Protein AF-A0A8T1C3Y7-F1 (afdb_monomer)

Radius of gyration: 28.72 Å; Cα contacts (8 Å, |Δi|>4): 65; chains: 1; bounding box: 48×22×104 Å

Nearest PDB structures (foldseek):
  7t8n-assembly1_AAA-2  TM=2.356E-01  e=3.677E+00  Escherichia coli K-12

Sequence (137 aa):
MLARYFELCEFHSADDEDLADVLPTPAVHRKLKALKEQLSDVESVSKTLQCDALNLLDARDLLDGLLEIQPSFSNYLEPNADIVHSPDFESGVVKVLSGQVKRLSRGERSALQPLKMAAKPSAQHRSRPRWALLTGF

Secondary structure (DSSP, 8-state):
-HHHHHHHHTTS-TT-HHHHTTSPPHHHHHHHHHHHHHHHHHHHHHHHHT-TT--HHHHHHHHHHHHHH-GGGHHHHSTT-TT-S-HHHHHHHHHHHTT-GGG--HHHHHHTGGG-PPPP---------GGGGS---

Solvent-accessible surface area (backbone atoms only — not comparable to full-atom values): 8434 Å² total; per-residue (Å²): 111,68,68,61,52,60,65,50,51,78,79,52,65,95,80,39,73,94,46,57,88,75,51,70,53,74,71,52,46,54,52,52,51,55,50,51,53,55,50,49,54,54,49,52,47,55,56,58,68,70,42,90,86,63,52,71,44,58,50,46,54,49,42,51,56,48,35,74,78,40,62,89,44,44,73,66,60,42,75,78,15,87,75,49,88,51,39,45,40,54,55,32,50,32,31,48,73,71,70,38,59,88,74,54,50,74,62,16,53,58,57,47,52,86,74,59,74,76,75,74,77,72,78,72,78,74,69,79,58,78,70,77,75,72,68,87,126

Foldseek 3Di:
DLVVVVVCVVVDDPPPPVCVVPDDDPVVVVVSVVVVVLVVLVVVLVVVVPDPPDDLLNNLVSLVVNCVVPVVCCCPRPLPRPPNPQSLCSVLRNCVVVVNNVPRDPSNCVNCVVVDDDPDPDPPPPDPPPVVVVDDD

Organism: NCBI:txid29920

Mean predicted aligned error: 10.32 Å

Structure (mmCIF, N/CA/C/O backbone):
data_AF-A0A8T1C3Y7-F1
#
_entry.id   AF-A0A8T1C3Y7-F1
#
loop_
_atom_site.group_PDB
_atom_site.id
_atom_site.type_symbol
_atom_site.label_atom_id
_atom_site.label_alt_id
_atom_site.label_comp_id
_atom_site.label_asym_id
_atom_site.label_entity_id
_atom_site.label_seq_id
_atom_site.pdbx_PDB_ins_code
_atom_site.Cartn_x
_atom_site.Cartn_y
_atom_site.Cartn_z
_atom_site.occupancy
_atom_site.B_iso_or_equiv
_atom_site.auth_seq_id
_atom_site.auth_comp_id
_atom_site.auth_asym_id
_atom_site.auth_atom_id
_atom_site.pdbx_PDB_model_num
ATOM 1 N N . MET A 1 1 ? 10.744 -9.048 -13.018 1.00 80.62 1 MET A N 1
ATOM 2 C CA . MET A 1 1 ? 11.019 -8.987 -14.475 1.00 80.62 1 MET A CA 1
ATOM 3 C C . MET A 1 1 ? 11.485 -7.609 -14.936 1.00 80.62 1 MET A C 1
ATOM 5 O O . MET A 1 1 ? 12.528 -7.555 -15.565 1.00 80.62 1 MET A O 1
ATOM 9 N N . LEU A 1 2 ? 10.793 -6.507 -14.606 1.00 87.38 2 LEU A N 1
ATOM 10 C CA . LEU A 1 2 ? 11.215 -5.161 -15.039 1.00 87.38 2 LEU A CA 1
ATOM 11 C C . LEU A 1 2 ? 12.571 -4.714 -14.480 1.00 87.38 2 LEU A C 1
ATOM 13 O O . LEU A 1 2 ? 13.361 -4.162 -15.231 1.00 87.38 2 LEU A O 1
ATOM 17 N N . ALA A 1 3 ? 12.874 -4.988 -13.205 1.00 87.62 3 ALA A N 1
ATOM 18 C CA . ALA A 1 3 ? 14.193 -4.684 -12.633 1.00 87.62 3 ALA A CA 1
ATOM 19 C C . ALA A 1 3 ? 15.331 -5.309 -13.461 1.00 87.62 3 ALA A C 1
ATOM 21 O O . ALA A 1 3 ? 16.174 -4.589 -13.982 1.00 87.62 3 ALA A O 1
ATOM 22 N N . ARG A 1 4 ? 15.232 -6.618 -13.718 1.00 89.56 4 ARG A N 1
ATOM 23 C CA . ARG A 1 4 ? 16.153 -7.356 -14.591 1.00 89.56 4 ARG A CA 1
ATOM 24 C C . ARG A 1 4 ? 16.226 -6.794 -16.016 1.00 89.56 4 ARG A C 1
ATOM 26 O O . ARG A 1 4 ? 17.302 -6.767 -16.590 1.00 89.56 4 ARG A O 1
ATOM 33 N N . TYR A 1 5 ? 15.107 -6.363 -16.604 1.00 88.88 5 TYR A N 1
ATOM 34 C CA . TYR A 1 5 ? 15.128 -5.720 -17.925 1.00 88.88 5 TYR A CA 1
ATOM 35 C C . TYR A 1 5 ? 16.013 -4.464 -17.923 1.00 88.88 5 TYR A C 1
ATOM 37 O O . TYR A 1 5 ? 16.841 -4.312 -18.816 1.00 88.88 5 TYR A O 1
ATOM 45 N N . PHE A 1 6 ? 15.882 -3.601 -16.911 1.00 89.00 6 PHE A N 1
ATOM 46 C CA . PHE A 1 6 ? 16.700 -2.389 -16.801 1.00 89.00 6 PHE A CA 1
ATOM 47 C C . PHE A 1 6 ? 18.172 -2.684 -16.503 1.00 89.00 6 PHE A C 1
ATOM 49 O O . PHE A 1 6 ? 19.025 -2.029 -17.085 1.00 89.00 6 PHE A O 1
ATOM 56 N N . GLU A 1 7 ? 18.467 -3.685 -15.670 1.00 90.06 7 GLU A N 1
ATOM 57 C CA . GLU A 1 7 ? 19.843 -4.156 -15.436 1.00 90.06 7 GLU A CA 1
ATOM 58 C C . GLU A 1 7 ? 20.499 -4.651 -16.734 1.00 90.06 7 GLU A C 1
ATOM 60 O O . GLU A 1 7 ? 21.663 -4.373 -16.990 1.00 90.06 7 GLU A O 1
ATOM 65 N N . LEU A 1 8 ? 19.745 -5.354 -17.587 1.00 87.75 8 LEU A N 1
ATOM 66 C CA . LEU A 1 8 ? 20.256 -5.857 -18.865 1.00 87.75 8 LEU A CA 1
ATOM 67 C C . LEU A 1 8 ? 20.437 -4.757 -19.922 1.00 87.75 8 LEU A C 1
ATOM 69 O O . LEU A 1 8 ? 21.300 -4.890 -20.784 1.00 87.75 8 LEU A O 1
ATOM 73 N N . CYS A 1 9 ? 19.664 -3.666 -19.855 1.00 83.50 9 CYS A N 1
ATOM 74 C CA . CYS A 1 9 ? 19.779 -2.556 -20.807 1.00 83.50 9 CYS A CA 1
ATOM 75 C C . CYS A 1 9 ? 21.157 -1.878 -20.779 1.00 83.50 9 CYS A C 1
ATOM 77 O O . CYS A 1 9 ? 21.542 -1.298 -21.786 1.00 83.50 9 CYS A O 1
ATOM 79 N N . GLU A 1 10 ? 21.909 -1.960 -19.675 1.00 81.88 10 GLU A N 1
ATOM 80 C CA . GLU A 1 10 ? 23.277 -1.417 -19.597 1.00 81.88 10 GLU A CA 1
ATOM 81 C C . GLU A 1 10 ? 24.265 -2.142 -20.523 1.00 81.88 10 GLU A C 1
ATOM 83 O O . GLU A 1 10 ? 25.305 -1.588 -20.875 1.00 81.88 10 GLU A O 1
ATOM 88 N N . PHE A 1 11 ? 23.938 -3.368 -20.939 1.00 83.31 11 PHE A N 1
ATOM 89 C CA . PHE A 1 11 ? 24.793 -4.207 -21.777 1.00 83.31 11 PHE A CA 1
ATOM 90 C C . PHE A 1 11 ? 24.381 -4.210 -23.254 1.00 83.31 11 PHE A C 1
ATOM 92 O O . PHE A 1 11 ? 25.073 -4.815 -24.069 1.00 83.31 11 PHE A O 1
ATOM 99 N N . HIS A 1 12 ? 23.268 -3.561 -23.611 1.00 77.00 12 HIS A N 1
ATOM 100 C CA . HIS A 1 12 ? 22.779 -3.491 -24.988 1.00 77.00 12 HIS A CA 1
ATOM 101 C C . HIS A 1 12 ? 23.126 -2.132 -25.607 1.00 77.00 12 HIS A C 1
ATOM 103 O O . HIS A 1 12 ? 22.895 -1.087 -24.997 1.00 77.00 12 HIS A O 1
ATOM 109 N N . SER A 1 13 ? 23.656 -2.133 -26.832 1.00 71.06 13 SER A N 1
ATOM 110 C CA . SER A 1 13 ? 23.820 -0.896 -27.601 1.00 71.06 13 SER A CA 1
ATOM 111 C C . SER A 1 13 ? 22.461 -0.426 -28.125 1.00 71.06 13 SER A C 1
ATOM 113 O O . SER A 1 13 ? 21.641 -1.238 -28.547 1.00 71.06 13 SER A O 1
ATOM 115 N N . ALA A 1 14 ? 22.223 0.888 -28.132 1.00 68.12 14 ALA A N 1
ATOM 116 C CA . ALA A 1 14 ? 21.027 1.467 -28.751 1.00 68.12 14 ALA A CA 1
ATOM 117 C C . ALA A 1 14 ? 21.003 1.286 -30.283 1.00 68.12 14 ALA A C 1
ATOM 119 O O . ALA A 1 14 ? 19.928 1.353 -30.875 1.00 68.12 14 ALA A O 1
ATOM 120 N N . ASP A 1 15 ? 22.170 1.031 -30.884 1.00 70.38 15 ASP A N 1
ATOM 121 C CA . ASP A 1 15 ? 22.377 0.857 -32.328 1.00 70.38 15 ASP A CA 1
ATOM 122 C C . ASP A 1 15 ? 22.599 -0.618 -32.719 1.00 70.38 15 ASP A C 1
ATOM 124 O O . ASP A 1 15 ? 23.111 -0.913 -33.797 1.00 70.38 15 ASP A O 1
ATOM 128 N N . ASP A 1 16 ? 22.284 -1.558 -31.825 1.00 81.31 16 ASP A N 1
ATOM 129 C CA . ASP A 1 16 ? 22.365 -2.988 -32.122 1.00 81.31 16 ASP A CA 1
ATOM 130 C C . ASP A 1 16 ? 21.227 -3.390 -33.079 1.00 81.31 16 ASP A C 1
ATOM 132 O O . ASP A 1 16 ? 20.073 -3.533 -32.664 1.00 81.31 16 ASP A O 1
ATOM 136 N N . GLU A 1 17 ? 21.547 -3.530 -34.371 1.00 80.69 17 GLU A N 1
ATOM 137 C CA . GLU A 1 17 ? 20.581 -3.901 -35.416 1.00 80.69 17 GLU A CA 1
ATOM 138 C C . GLU A 1 17 ? 19.949 -5.279 -35.168 1.00 80.69 17 GLU A C 1
ATOM 140 O O . GLU A 1 17 ? 18.762 -5.450 -35.445 1.00 80.69 17 GLU A O 1
ATOM 145 N N . ASP A 1 18 ? 20.685 -6.228 -34.574 1.00 85.25 18 ASP A N 1
ATOM 146 C CA . ASP A 1 18 ? 20.166 -7.568 -34.271 1.00 85.25 18 ASP A CA 1
ATOM 147 C C . ASP A 1 18 ? 19.109 -7.523 -33.150 1.00 85.25 18 ASP A C 1
ATOM 149 O O . ASP A 1 18 ? 18.245 -8.400 -33.051 1.00 85.25 18 ASP A O 1
ATOM 153 N N . LEU A 1 19 ? 19.158 -6.489 -32.301 1.00 81.75 19 LEU A N 1
ATOM 154 C CA . LEU A 1 19 ? 18.228 -6.282 -31.190 1.00 81.75 19 LEU A CA 1
ATOM 155 C C . LEU A 1 19 ? 17.155 -5.217 -31.464 1.00 81.75 19 LEU A C 1
ATOM 157 O O . LEU A 1 19 ? 16.200 -5.106 -30.686 1.00 81.75 19 LEU A O 1
ATOM 161 N N . ALA A 1 20 ? 17.264 -4.455 -32.555 1.00 80.50 20 ALA A N 1
ATOM 162 C CA . ALA A 1 20 ? 16.370 -3.338 -32.861 1.00 80.50 20 ALA A CA 1
ATOM 163 C C . ALA A 1 20 ? 14.892 -3.761 -32.947 1.00 80.50 20 ALA A C 1
ATOM 165 O O . ALA A 1 20 ? 14.015 -3.043 -32.460 1.00 80.50 20 ALA A O 1
ATOM 166 N N . ASP A 1 21 ? 14.623 -4.954 -33.484 1.00 83.88 21 ASP A N 1
ATOM 167 C CA . ASP A 1 21 ? 13.265 -5.488 -33.652 1.00 83.88 21 ASP A CA 1
ATOM 168 C C . ASP A 1 21 ? 12.657 -6.064 -32.357 1.00 83.88 21 ASP A C 1
ATOM 170 O O . ASP A 1 21 ? 11.440 -6.248 -32.267 1.00 83.88 21 ASP A O 1
ATOM 174 N N . VAL A 1 22 ? 13.477 -6.352 -31.338 1.00 84.56 22 VAL A N 1
ATOM 175 C CA . VAL A 1 22 ? 13.026 -6.939 -30.058 1.00 84.56 22 VAL A CA 1
ATOM 176 C C . VAL A 1 22 ? 13.019 -5.941 -28.904 1.00 84.56 22 VAL A C 1
ATOM 178 O O . VAL A 1 22 ? 12.334 -6.164 -27.898 1.00 84.56 22 VAL A O 1
ATOM 181 N N . LEU A 1 23 ? 13.765 -4.839 -29.014 1.00 85.25 23 LEU A N 1
ATOM 182 C CA . LEU A 1 23 ? 13.826 -3.830 -27.967 1.00 85.25 23 LEU A CA 1
ATOM 183 C C . LEU A 1 23 ? 12.573 -2.939 -27.959 1.00 85.25 23 LEU A C 1
ATOM 185 O O . LEU A 1 23 ? 12.050 -2.547 -29.003 1.00 85.25 23 LEU A O 1
ATOM 189 N N . PRO A 1 24 ? 12.081 -2.551 -26.768 1.00 87.50 24 PRO A N 1
ATOM 190 C CA . PRO A 1 24 ? 11.020 -1.565 -26.672 1.00 87.50 24 PRO A CA 1
ATOM 191 C C . PRO A 1 24 ? 11.450 -0.235 -27.289 1.00 87.50 24 PRO A C 1
ATOM 193 O O . PRO A 1 24 ? 12.553 0.250 -27.037 1.00 87.50 24 PRO A O 1
ATOM 196 N N . THR A 1 25 ? 10.534 0.417 -28.006 1.00 89.19 25 THR A N 1
ATOM 197 C CA . THR A 1 25 ? 10.780 1.775 -28.508 1.00 89.19 25 THR A CA 1
ATOM 198 C C . THR A 1 25 ? 11.127 2.730 -27.356 1.00 89.19 25 THR A C 1
ATOM 200 O O . THR A 1 25 ? 10.657 2.530 -26.229 1.00 89.19 25 THR A O 1
ATOM 203 N N . PRO A 1 26 ? 11.859 3.835 -27.601 1.00 88.06 26 PRO A N 1
ATOM 204 C CA . PRO A 1 26 ? 12.220 4.786 -26.545 1.00 88.06 26 PRO A CA 1
ATOM 205 C C . PRO A 1 26 ? 11.017 5.315 -25.748 1.00 88.06 26 PRO A C 1
ATOM 207 O O . PRO A 1 26 ? 11.106 5.560 -24.544 1.00 88.06 26 PRO A O 1
ATOM 210 N N . ALA A 1 27 ? 9.860 5.465 -26.402 1.00 91.56 27 ALA A N 1
ATOM 211 C CA . ALA A 1 27 ? 8.618 5.858 -25.745 1.00 91.56 27 ALA A CA 1
ATOM 212 C C . ALA A 1 27 ? 8.101 4.781 -24.777 1.00 91.56 27 ALA A C 1
ATOM 214 O O . ALA A 1 27 ? 7.683 5.106 -23.665 1.00 91.56 27 ALA A O 1
ATOM 215 N N . VAL A 1 28 ? 8.147 3.505 -25.174 1.00 91.94 28 VAL A N 1
ATOM 216 C CA . VAL A 1 28 ? 7.775 2.381 -24.303 1.00 91.94 28 VAL A CA 1
ATOM 217 C C . VAL A 1 28 ? 8.782 2.237 -23.165 1.00 91.94 28 VAL A C 1
ATOM 219 O O . VAL A 1 28 ? 8.367 2.108 -22.019 1.00 91.94 28 VAL A O 1
ATOM 222 N N . HIS A 1 29 ? 10.082 2.361 -23.437 1.00 90.56 29 HIS A N 1
ATOM 223 C CA . HIS A 1 29 ? 11.129 2.300 -22.416 1.00 90.56 29 HIS A CA 1
ATOM 224 C C . HIS A 1 29 ? 10.907 3.328 -21.290 1.00 90.56 29 HIS A C 1
ATOM 226 O O . HIS A 1 29 ? 10.947 2.981 -20.109 1.00 90.56 29 HIS A O 1
ATOM 232 N N . ARG A 1 30 ? 10.565 4.582 -21.630 1.00 92.19 30 ARG A N 1
ATOM 233 C CA . ARG A 1 30 ? 10.213 5.612 -20.631 1.00 92.19 30 ARG A CA 1
ATOM 234 C C . ARG A 1 30 ? 8.991 5.226 -19.794 1.00 92.19 30 ARG A C 1
ATOM 236 O O . ARG A 1 30 ? 9.009 5.413 -18.580 1.00 92.19 30 ARG A O 1
ATOM 243 N N . LYS A 1 31 ? 7.952 4.653 -20.415 1.00 93.81 31 LYS A N 1
ATOM 244 C CA . LYS A 1 31 ? 6.764 4.159 -19.694 1.00 93.81 31 LYS A CA 1
ATOM 245 C C . LYS A 1 31 ? 7.108 3.004 -18.751 1.00 93.81 31 LYS A C 1
ATOM 247 O O . LYS A 1 31 ? 6.626 2.987 -17.626 1.00 93.81 31 LYS A O 1
ATOM 252 N N . LEU A 1 32 ? 7.966 2.074 -19.177 1.00 93.25 32 LEU A N 1
ATOM 253 C CA . LEU A 1 32 ? 8.439 0.975 -18.330 1.00 93.25 32 LEU A CA 1
ATOM 254 C C . LEU A 1 32 ? 9.226 1.483 -17.119 1.00 93.25 32 LEU A C 1
ATOM 256 O O . LEU A 1 32 ? 9.133 0.888 -16.047 1.00 93.25 32 LEU A O 1
ATOM 260 N N . LYS A 1 33 ? 9.972 2.585 -17.270 1.00 91.38 33 LYS A N 1
ATOM 261 C CA . LYS A 1 33 ? 10.734 3.182 -16.168 1.00 91.38 33 LYS A CA 1
ATOM 262 C C . LYS A 1 33 ? 9.797 3.751 -15.106 1.00 91.38 33 LYS A C 1
ATOM 264 O O . LYS A 1 33 ? 9.922 3.384 -13.942 1.00 91.38 33 LYS A O 1
ATOM 269 N N . ALA A 1 34 ? 8.808 4.538 -15.529 1.00 90.75 34 ALA A N 1
ATOM 270 C CA . ALA A 1 34 ? 7.770 5.054 -14.637 1.00 90.75 34 ALA A CA 1
ATOM 271 C C . ALA A 1 34 ? 6.989 3.918 -13.949 1.00 90.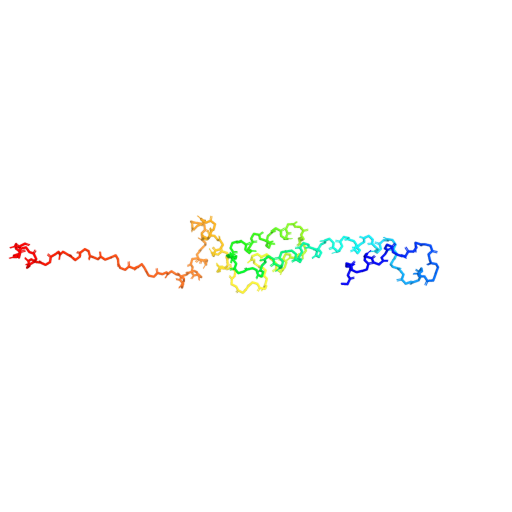75 34 ALA A C 1
ATOM 273 O O . ALA A 1 34 ? 6.761 3.958 -12.745 1.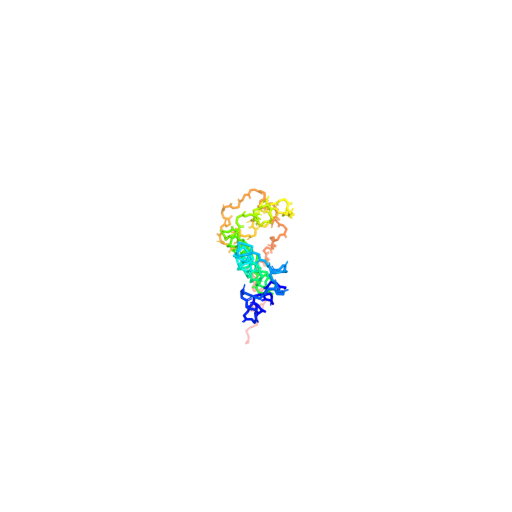00 90.75 34 ALA A O 1
ATOM 274 N N . LEU A 1 35 ? 6.646 2.858 -14.691 1.00 91.50 35 LEU A N 1
ATOM 275 C CA . LEU A 1 35 ? 5.975 1.686 -14.124 1.00 91.50 35 LEU A CA 1
ATOM 276 C C . LEU A 1 35 ? 6.839 0.974 -13.072 1.00 91.50 35 LEU A C 1
ATOM 278 O O . LEU A 1 35 ? 6.322 0.539 -12.048 1.00 91.50 35 LEU A O 1
ATOM 282 N N . LYS A 1 36 ? 8.153 0.845 -13.298 1.00 91.81 36 LYS A N 1
ATOM 283 C CA . LYS A 1 36 ? 9.069 0.250 -12.314 1.00 91.81 36 LYS A CA 1
ATOM 284 C C . LYS A 1 36 ? 9.110 1.062 -11.020 1.00 91.81 36 LYS A C 1
ATOM 286 O O . LYS A 1 36 ? 9.144 0.459 -9.953 1.00 91.81 36 LYS A O 1
ATOM 291 N N . GLU A 1 37 ? 9.123 2.388 -11.115 1.00 89.81 37 GLU A N 1
ATOM 292 C CA . GLU A 1 37 ? 9.080 3.274 -9.946 1.00 89.81 37 GLU A CA 1
ATOM 293 C C . GLU A 1 37 ? 7.766 3.077 -9.174 1.00 89.81 37 GLU A C 1
ATOM 295 O O . GLU A 1 37 ? 7.810 2.741 -7.996 1.00 89.81 37 GLU A O 1
ATOM 300 N N . GLN A 1 38 ? 6.617 3.100 -9.857 1.00 88.75 38 GLN A N 1
ATOM 301 C CA . GLN A 1 38 ? 5.311 2.843 -9.231 1.00 88.75 38 GLN A CA 1
ATOM 302 C C . GLN A 1 38 ? 5.231 1.474 -8.537 1.00 88.75 38 GLN A C 1
ATOM 304 O O . GLN A 1 38 ? 4.681 1.351 -7.444 1.00 88.75 38 GLN A O 1
ATOM 309 N N . LEU A 1 39 ? 5.783 0.424 -9.154 1.00 91.69 39 LEU A N 1
ATOM 310 C CA . LEU A 1 39 ? 5.811 -0.910 -8.547 1.00 91.69 39 LEU A CA 1
ATOM 311 C C . LEU A 1 39 ? 6.704 -0.972 -7.303 1.00 91.69 39 LEU A C 1
ATOM 313 O O . LEU A 1 39 ? 6.428 -1.779 -6.420 1.00 91.69 39 LEU A O 1
ATOM 317 N N . SER A 1 40 ? 7.739 -0.132 -7.217 1.00 92.19 40 SER A N 1
ATOM 318 C CA . SER A 1 40 ? 8.610 -0.051 -6.041 1.00 92.19 40 SER A CA 1
ATOM 319 C C . SER A 1 40 ? 7.860 0.483 -4.820 1.00 92.19 40 SER A C 1
ATOM 321 O O . SER A 1 40 ? 8.050 -0.030 -3.718 1.00 92.19 40 SER A O 1
ATOM 323 N N . ASP A 1 41 ? 6.988 1.474 -5.007 1.00 91.62 41 ASP A N 1
ATOM 324 C CA . ASP A 1 41 ? 6.176 2.031 -3.920 1.00 91.62 41 ASP A CA 1
ATOM 325 C C . ASP A 1 41 ? 5.166 0.995 -3.409 1.00 91.62 41 ASP A C 1
ATOM 327 O O . ASP A 1 41 ? 5.071 0.747 -2.205 1.00 91.62 41 ASP A O 1
ATOM 331 N N . VAL A 1 42 ? 4.482 0.307 -4.332 1.00 93.38 42 VAL A N 1
ATOM 332 C CA . VAL A 1 42 ? 3.551 -0.788 -4.005 1.00 93.38 42 VAL A CA 1
ATOM 333 C C . VAL A 1 42 ? 4.266 -1.926 -3.278 1.00 93.38 42 VAL A C 1
ATOM 335 O O . VAL A 1 42 ? 3.756 -2.445 -2.285 1.00 93.38 42 VAL A O 1
ATOM 338 N N . GLU A 1 43 ? 5.452 -2.316 -3.747 1.00 94.50 43 GLU A N 1
ATOM 339 C CA . GLU A 1 43 ? 6.264 -3.351 -3.108 1.00 94.50 43 GLU A CA 1
ATOM 340 C C . GLU A 1 43 ? 6.665 -2.945 -1.684 1.00 94.50 43 GLU A C 1
ATOM 342 O O . GLU A 1 43 ? 6.543 -3.749 -0.759 1.00 94.50 43 GLU A O 1
ATOM 347 N N . SER A 1 44 ? 7.112 -1.702 -1.496 1.00 94.88 44 SER A N 1
ATOM 348 C CA . SER A 1 44 ? 7.504 -1.163 -0.191 1.00 94.88 44 SER A CA 1
ATOM 349 C C . SER A 1 44 ? 6.344 -1.186 0.809 1.00 94.88 44 SER A C 1
ATOM 351 O O . SER A 1 44 ? 6.476 -1.727 1.914 1.00 94.88 44 SER A O 1
ATOM 353 N N . VAL A 1 45 ? 5.173 -0.684 0.402 1.00 95.69 45 VAL A N 1
ATOM 354 C CA . VAL A 1 45 ? 3.958 -0.699 1.230 1.00 95.69 45 VAL A CA 1
ATOM 355 C C . VAL A 1 45 ? 3.531 -2.134 1.534 1.00 95.69 45 VAL A C 1
ATOM 357 O O . VAL A 1 45 ? 3.314 -2.472 2.696 1.00 95.69 45 VAL A O 1
ATOM 360 N N . SER A 1 46 ? 3.497 -3.016 0.530 1.00 95.38 46 SER A N 1
ATOM 361 C CA . SER A 1 46 ? 3.124 -4.421 0.723 1.00 95.38 46 SER A CA 1
ATOM 362 C C . SER A 1 46 ? 4.061 -5.157 1.679 1.00 95.38 46 SER A C 1
ATOM 364 O O . SER A 1 46 ? 3.592 -5.990 2.449 1.00 95.38 46 SER A O 1
ATOM 366 N N . LYS A 1 47 ? 5.371 -4.896 1.623 1.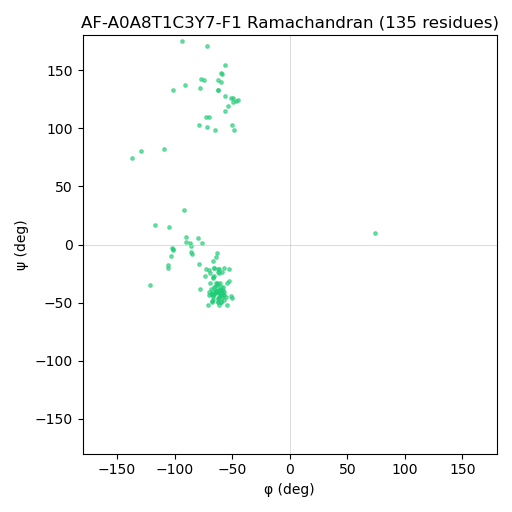00 95.94 47 LYS A N 1
ATOM 367 C CA . LYS A 1 47 ? 6.345 -5.485 2.553 1.00 95.94 47 LYS A CA 1
ATOM 368 C C . LYS A 1 47 ? 6.125 -4.978 3.968 1.00 95.94 47 LYS A C 1
ATOM 370 O O . LYS A 1 47 ? 6.121 -5.771 4.901 1.00 95.94 47 LYS A O 1
ATOM 375 N N . THR A 1 48 ? 5.896 -3.676 4.115 1.00 96.31 48 THR A N 1
ATOM 376 C CA . THR A 1 48 ? 5.620 -3.065 5.419 1.00 96.31 48 THR A CA 1
ATOM 377 C C . THR A 1 48 ? 4.356 -3.657 6.042 1.00 96.31 48 THR A C 1
ATOM 379 O O . THR A 1 48 ? 4.384 -4.045 7.204 1.00 96.31 48 THR A O 1
ATOM 382 N N . LEU A 1 49 ? 3.287 -3.838 5.258 1.00 95.81 49 LEU A N 1
ATOM 383 C CA . LEU A 1 49 ? 2.029 -4.455 5.705 1.00 95.81 49 LEU A CA 1
ATOM 384 C C . LEU A 1 49 ? 2.165 -5.915 6.172 1.00 95.81 49 LEU A C 1
ATOM 386 O O . LEU A 1 49 ? 1.302 -6.397 6.898 1.00 95.81 49 LEU A O 1
ATOM 390 N N . GLN A 1 50 ? 3.222 -6.622 5.768 1.00 95.31 50 GLN A N 1
ATOM 391 C CA . GLN A 1 50 ? 3.501 -7.995 6.207 1.00 95.31 50 GLN A CA 1
ATOM 392 C C . GLN A 1 50 ? 4.271 -8.054 7.539 1.00 95.31 50 GLN A C 1
ATOM 394 O O . GLN A 1 50 ? 4.563 -9.146 8.021 1.00 95.31 50 GLN A O 1
ATOM 399 N N . CYS A 1 51 ? 4.617 -6.912 8.140 1.00 93.62 51 CYS A N 1
ATOM 400 C CA . CYS A 1 51 ? 5.258 -6.856 9.451 1.00 93.62 51 CYS A CA 1
ATOM 401 C C . CYS A 1 51 ? 4.245 -7.075 10.588 1.00 93.62 51 CYS A C 1
ATOM 403 O O . CYS A 1 51 ? 3.218 -6.403 10.652 1.00 93.62 51 CYS A O 1
ATOM 405 N N . ASP A 1 52 ? 4.597 -7.911 11.569 1.00 89.50 52 ASP A N 1
ATOM 406 C CA . ASP A 1 52 ? 3.729 -8.253 12.714 1.00 89.50 52 ASP A CA 1
ATOM 407 C C . ASP A 1 52 ? 3.438 -7.083 13.678 1.00 89.50 52 ASP A C 1
ATOM 409 O O . ASP A 1 52 ? 2.568 -7.180 14.543 1.00 89.50 52 ASP A O 1
ATOM 413 N N . ALA A 1 53 ? 4.186 -5.983 13.578 1.00 91.94 53 ALA A N 1
ATOM 414 C CA . ALA A 1 53 ? 4.141 -4.877 14.536 1.00 91.94 53 ALA A CA 1
ATOM 415 C C . ALA A 1 53 ? 3.114 -3.780 14.197 1.00 91.94 53 ALA A C 1
ATOM 417 O O . ALA A 1 53 ? 3.047 -2.787 14.922 1.00 91.94 53 ALA A O 1
ATOM 418 N N . LEU A 1 54 ? 2.341 -3.927 13.117 1.00 95.38 54 LEU A N 1
ATOM 419 C CA . LEU A 1 54 ? 1.401 -2.901 12.668 1.00 95.38 54 LEU A CA 1
ATOM 420 C C . LEU A 1 54 ? 0.012 -3.076 13.275 1.00 95.38 54 LEU A C 1
ATOM 422 O O . LEU A 1 54 ? -0.550 -4.171 13.317 1.00 95.38 54 LEU A O 1
ATOM 426 N N . ASN A 1 55 ? -0.576 -1.959 13.691 1.00 94.94 55 ASN A N 1
ATOM 427 C CA . ASN A 1 55 ? -1.997 -1.886 13.998 1.00 94.94 55 ASN A CA 1
ATOM 428 C C . ASN A 1 55 ? -2.797 -1.397 12.768 1.00 94.94 55 ASN A C 1
ATOM 430 O O . ASN A 1 55 ? -2.237 -1.041 11.731 1.00 94.94 55 ASN A O 1
ATOM 434 N N . LEU A 1 56 ? -4.133 -1.379 12.869 1.00 95.19 56 LEU A N 1
ATOM 435 C CA . LEU A 1 56 ? -4.991 -1.007 11.736 1.00 95.19 56 LEU A CA 1
ATOM 436 C C . LEU A 1 56 ? -4.855 0.469 11.318 1.00 95.19 56 LEU A C 1
ATOM 438 O O . LEU A 1 56 ? -5.076 0.776 10.151 1.00 95.19 56 LEU A O 1
ATOM 442 N N . LEU A 1 57 ? -4.510 1.374 12.241 1.00 97.12 57 LEU A N 1
ATOM 443 C CA . LEU A 1 57 ? -4.230 2.771 11.899 1.00 97.12 57 LEU A CA 1
ATOM 444 C C . LEU A 1 57 ? -2.958 2.856 11.054 1.00 97.12 57 LEU A C 1
ATOM 446 O O . LEU A 1 57 ? -3.015 3.440 9.982 1.00 97.12 57 LEU A O 1
ATOM 450 N N . ASP A 1 58 ? -1.875 2.187 11.462 1.00 97.25 58 ASP A N 1
ATOM 451 C CA . ASP A 1 58 ? -0.626 2.183 10.687 1.00 97.25 58 ASP A CA 1
ATOM 452 C C . ASP A 1 58 ? -0.846 1.602 9.281 1.00 97.25 58 ASP A C 1
ATOM 454 O O . ASP A 1 58 ? -0.375 2.145 8.283 1.00 97.25 58 ASP A O 1
ATOM 458 N N . ALA A 1 59 ? -1.605 0.502 9.188 1.00 95.88 59 ALA A N 1
ATOM 459 C CA . ALA A 1 59 ? -1.968 -0.088 7.905 1.00 95.88 59 ALA A CA 1
ATOM 460 C C . ALA A 1 59 ? -2.774 0.894 7.042 1.00 95.88 59 ALA A C 1
ATOM 462 O O . ALA A 1 59 ? -2.534 0.989 5.841 1.00 95.88 59 ALA A O 1
ATOM 463 N N . ARG A 1 60 ? -3.710 1.641 7.641 1.00 96.75 60 ARG A N 1
ATOM 464 C CA . ARG A 1 60 ? -4.514 2.627 6.917 1.00 96.75 60 ARG A CA 1
ATOM 465 C C . ARG A 1 60 ? -3.674 3.813 6.446 1.00 96.75 60 ARG A C 1
ATOM 467 O O . ARG A 1 60 ? -3.796 4.172 5.284 1.00 96.75 60 ARG A O 1
ATOM 474 N N . ASP A 1 61 ? -2.770 4.325 7.277 1.00 96.75 61 ASP A N 1
ATOM 475 C CA . ASP A 1 61 ? -1.855 5.414 6.915 1.00 96.75 61 ASP A CA 1
ATOM 476 C C . ASP A 1 61 ? -0.962 5.027 5.718 1.00 96.75 61 ASP A C 1
ATOM 478 O O . ASP A 1 61 ? -0.753 5.824 4.804 1.00 96.75 61 ASP A O 1
ATOM 482 N N . LEU A 1 62 ? -0.477 3.778 5.674 1.00 96.94 62 LEU A N 1
ATOM 483 C CA . LEU A 1 62 ? 0.302 3.258 4.542 1.00 96.94 62 LEU A CA 1
ATOM 484 C C . LEU A 1 62 ? -0.521 3.171 3.248 1.00 96.94 62 LEU A C 1
ATOM 486 O O . LEU A 1 62 ? -0.017 3.495 2.171 1.00 96.94 62 LEU A O 1
ATOM 490 N N . LEU A 1 63 ? -1.772 2.715 3.341 1.00 96.12 63 LEU A N 1
ATOM 491 C CA . LEU A 1 63 ? -2.668 2.593 2.190 1.00 96.12 63 LEU A CA 1
ATOM 492 C C . LEU A 1 63 ? -3.115 3.962 1.667 1.00 96.12 63 LEU A C 1
ATOM 494 O O . LEU A 1 63 ? -3.127 4.164 0.454 1.00 96.12 63 LEU A O 1
ATOM 498 N N . ASP A 1 64 ? -3.428 4.900 2.561 1.00 96.19 64 ASP A N 1
ATOM 499 C CA . ASP A 1 64 ? -3.812 6.267 2.207 1.00 96.19 64 ASP A CA 1
ATOM 500 C C . ASP A 1 64 ? -2.624 7.002 1.561 1.00 96.19 64 ASP A C 1
ATOM 502 O O . ASP A 1 64 ? -2.780 7.615 0.506 1.00 96.19 64 ASP A O 1
ATOM 506 N N . GLY A 1 65 ? -1.408 6.841 2.099 1.00 95.94 65 GLY A N 1
ATOM 507 C CA . GLY A 1 65 ? -0.187 7.361 1.474 1.00 95.94 65 GLY A CA 1
ATOM 508 C C . GLY A 1 65 ? 0.085 6.762 0.087 1.00 95.94 65 GLY A C 1
ATOM 509 O O . GLY A 1 65 ? 0.481 7.475 -0.835 1.00 95.94 65 GLY A O 1
ATOM 510 N N . LEU A 1 66 ? -0.182 5.465 -0.112 1.00 95.50 66 LEU A N 1
ATOM 511 C CA . LEU A 1 66 ? -0.098 4.851 -1.442 1.00 95.50 66 LEU A CA 1
ATOM 512 C C . LEU A 1 66 ? -1.155 5.417 -2.400 1.00 95.50 66 LEU A C 1
ATOM 514 O O . LEU A 1 66 ? -0.877 5.587 -3.587 1.00 95.50 66 LEU A O 1
ATOM 518 N N . LEU A 1 67 ? -2.353 5.717 -1.900 1.00 95.44 67 LEU A N 1
ATOM 519 C CA . LEU A 1 67 ? -3.441 6.288 -2.686 1.00 95.44 67 LEU A CA 1
ATOM 520 C C . LEU A 1 67 ? -3.147 7.735 -3.120 1.00 95.44 67 LEU A C 1
ATOM 522 O O . LEU A 1 67 ? -3.517 8.115 -4.230 1.00 95.44 67 LEU A O 1
ATOM 526 N N . GLU A 1 68 ? -2.429 8.516 -2.305 1.00 94.75 68 GLU A N 1
ATOM 527 C CA . GLU A 1 68 ? -1.929 9.847 -2.689 1.00 94.75 68 GLU A CA 1
ATOM 528 C C . GLU A 1 68 ? -0.972 9.778 -3.890 1.00 94.75 68 GLU A C 1
ATOM 530 O O . GLU A 1 68 ? -1.035 10.619 -4.790 1.00 94.75 68 GLU A O 1
ATOM 535 N N . ILE A 1 69 ? -0.108 8.757 -3.931 1.00 91.62 69 ILE A N 1
ATOM 536 C CA . ILE A 1 69 ? 0.855 8.539 -5.022 1.00 91.62 69 ILE A CA 1
ATOM 537 C C . ILE A 1 69 ? 0.167 7.928 -6.250 1.00 91.62 69 ILE A C 1
ATOM 539 O O . ILE A 1 69 ? 0.487 8.275 -7.390 1.00 91.62 69 ILE A O 1
ATOM 543 N N . GLN A 1 70 ? -0.785 7.018 -6.030 1.00 91.56 70 GLN A N 1
ATOM 544 C CA . GLN A 1 70 ? -1.481 6.284 -7.080 1.00 91.56 70 GLN A CA 1
ATOM 545 C C . GLN A 1 70 ? -3.009 6.349 -6.912 1.00 91.56 70 GLN A C 1
ATOM 547 O O . GLN A 1 70 ? -3.644 5.371 -6.501 1.00 91.56 70 GLN A O 1
ATOM 552 N N . PRO A 1 71 ? -3.641 7.462 -7.336 1.00 93.69 71 PRO A N 1
ATOM 553 C CA . PRO A 1 71 ? -5.088 7.651 -7.203 1.00 93.69 71 PRO A CA 1
ATOM 554 C C . PRO A 1 71 ? -5.926 6.619 -7.967 1.00 93.69 71 PRO A C 1
ATOM 556 O O . PRO A 1 71 ? -7.092 6.400 -7.649 1.00 93.69 71 PRO A O 1
ATOM 559 N N . SER A 1 72 ? -5.346 5.954 -8.974 1.00 92.69 72 SER A N 1
ATOM 560 C CA . SER A 1 72 ? -6.036 4.910 -9.745 1.00 92.69 72 SER A CA 1
ATOM 561 C C . SER A 1 72 ? -6.412 3.670 -8.920 1.00 92.69 72 SER A C 1
ATOM 563 O O . SER A 1 72 ? -7.191 2.840 -9.391 1.00 92.69 72 SER A O 1
ATOM 565 N N . PHE A 1 73 ? -5.904 3.546 -7.689 1.00 93.62 73 PHE A N 1
ATOM 566 C CA . PHE A 1 73 ? -6.245 2.466 -6.766 1.00 93.62 73 PHE A CA 1
ATOM 567 C C . PHE A 1 73 ? -7.447 2.761 -5.857 1.00 93.62 73 PHE A C 1
ATOM 569 O O . PHE A 1 73 ? -7.753 1.942 -4.990 1.00 93.62 73 PHE A O 1
ATOM 576 N N . SER A 1 74 ? -8.159 3.875 -6.058 1.00 95.31 74 SER A N 1
ATOM 577 C CA . SER A 1 74 ? -9.285 4.286 -5.204 1.00 95.31 74 SER A CA 1
ATOM 578 C C . SER A 1 74 ? -10.327 3.184 -4.999 1.00 95.31 74 SER A C 1
ATOM 580 O O . SER A 1 74 ? -10.684 2.874 -3.868 1.00 95.31 74 SER A O 1
ATOM 582 N N . ASN A 1 75 ? -10.703 2.488 -6.075 1.00 95.56 75 ASN A N 1
ATOM 583 C CA . ASN A 1 75 ? -11.682 1.394 -6.047 1.00 95.56 75 ASN A CA 1
ATOM 584 C C . ASN A 1 75 ? -11.256 0.174 -5.204 1.00 95.56 75 ASN A C 1
ATOM 586 O O . ASN A 1 75 ? -12.049 -0.750 -5.037 1.00 95.56 75 ASN A O 1
ATOM 590 N N . TYR A 1 76 ? -10.015 0.139 -4.711 1.00 94.06 76 TYR A N 1
ATOM 591 C CA . TYR A 1 76 ? -9.469 -0.963 -3.919 1.00 94.06 76 TYR A CA 1
ATOM 592 C C . TYR A 1 76 ? -8.991 -0.531 -2.533 1.00 94.06 76 TYR A C 1
ATOM 594 O O . TYR A 1 76 ? -9.086 -1.323 -1.599 1.00 94.06 76 TYR A O 1
ATOM 602 N N . LEU A 1 77 ? -8.438 0.679 -2.399 1.00 95.19 77 LEU A N 1
ATOM 603 C CA . LEU A 1 77 ? -7.763 1.109 -1.167 1.00 95.19 77 LEU A CA 1
ATOM 604 C C . LEU A 1 77 ? -8.576 2.106 -0.344 1.00 95.19 77 LEU A C 1
ATOM 606 O O . LEU A 1 77 ? -8.293 2.258 0.846 1.00 95.19 77 LEU A O 1
ATOM 610 N N . GLU A 1 78 ? -9.582 2.761 -0.936 1.00 96.00 78 GLU A N 1
ATOM 611 C CA . GLU A 1 78 ? -10.423 3.686 -0.182 1.00 96.00 78 GLU A CA 1
ATOM 612 C C . GLU A 1 78 ? -11.115 2.980 0.999 1.00 96.00 78 GLU A C 1
ATOM 614 O O . GLU A 1 78 ? -11.497 1.810 0.893 1.00 96.00 78 GLU A O 1
ATOM 619 N N . PRO A 1 79 ? -11.345 3.680 2.126 1.00 93.25 79 PRO A N 1
ATOM 620 C CA . PRO A 1 79 ? -12.006 3.102 3.301 1.00 93.25 79 PRO A CA 1
ATOM 621 C C . PRO A 1 79 ? -13.406 2.521 3.036 1.00 93.25 79 PRO A C 1
ATOM 623 O O . PRO A 1 79 ? -13.912 1.735 3.833 1.00 93.25 79 PRO A O 1
ATOM 626 N N . ASN A 1 80 ? -14.048 2.940 1.945 1.00 93.00 80 ASN A N 1
ATOM 627 C CA . ASN A 1 80 ? -15.379 2.538 1.497 1.00 93.00 80 ASN A CA 1
ATOM 628 C C . ASN A 1 80 ? -15.362 1.806 0.144 1.00 93.00 80 ASN A C 1
ATOM 630 O O . ASN A 1 80 ? -16.410 1.717 -0.493 1.00 93.00 80 A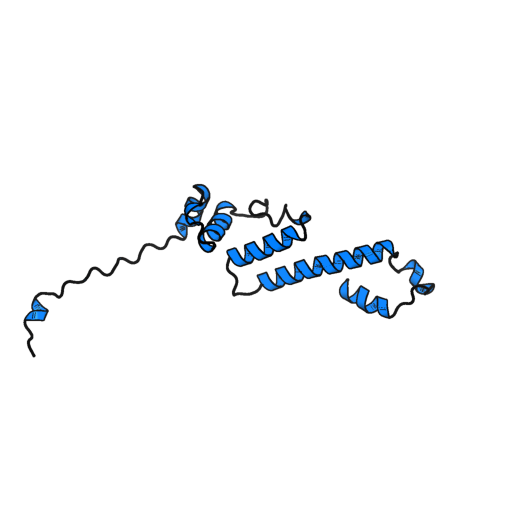SN A O 1
ATOM 634 N N . ALA A 1 81 ? -14.201 1.322 -0.306 1.00 95.44 81 ALA A N 1
ATOM 635 C CA . ALA A 1 81 ? -14.101 0.503 -1.508 1.00 95.44 81 ALA A CA 1
ATOM 636 C C . ALA A 1 81 ? -14.939 -0.782 -1.375 1.00 95.44 81 ALA A C 1
ATOM 638 O O . ALA A 1 81 ? -15.034 -1.354 -0.290 1.00 95.44 81 ALA A O 1
ATOM 639 N N . ASP A 1 82 ? -15.493 -1.282 -2.484 1.00 95.00 82 ASP A N 1
ATOM 640 C CA . ASP A 1 82 ? -16.403 -2.445 -2.492 1.00 95.00 82 ASP A CA 1
ATOM 641 C C . ASP A 1 82 ? -15.772 -3.729 -1.919 1.00 95.00 82 ASP A C 1
ATOM 643 O O . ASP A 1 82 ? -16.471 -4.627 -1.452 1.00 95.00 82 ASP A O 1
ATOM 647 N N . ILE A 1 83 ? -14.439 -3.824 -1.947 1.00 94.94 83 ILE A N 1
ATOM 648 C CA . ILE A 1 83 ? -13.677 -4.940 -1.372 1.00 94.94 83 ILE A CA 1
ATOM 649 C C . ILE A 1 83 ? -13.656 -4.926 0.167 1.00 94.94 83 ILE A C 1
ATOM 651 O O . ILE A 1 83 ? -13.403 -5.958 0.792 1.00 94.94 83 ILE A O 1
ATOM 655 N N . VAL A 1 84 ? -13.918 -3.775 0.793 1.00 94.19 84 VAL A N 1
ATOM 656 C CA . VAL A 1 84 ? -13.906 -3.615 2.249 1.00 94.19 84 VAL A CA 1
ATOM 657 C C . VAL A 1 84 ? -15.132 -4.308 2.833 1.00 94.19 84 VAL A C 1
ATOM 659 O O . VAL A 1 84 ? -16.263 -3.849 2.699 1.00 94.19 84 VAL A O 1
ATOM 662 N N . HIS A 1 85 ? -14.904 -5.420 3.531 1.00 94.12 85 HIS A N 1
ATOM 663 C CA . HIS A 1 85 ? -15.984 -6.247 4.070 1.00 94.12 85 HIS A CA 1
ATOM 664 C C . HIS A 1 85 ? -16.829 -5.513 5.126 1.00 94.12 85 HIS A C 1
ATOM 666 O O . HIS A 1 85 ? -18.048 -5.675 5.176 1.00 94.12 85 HIS A O 1
ATOM 672 N N . SER A 1 86 ? -16.189 -4.725 5.996 1.00 95.25 86 SER A N 1
ATOM 673 C CA . SER A 1 86 ? -16.858 -4.048 7.116 1.00 95.25 86 SER A CA 1
ATOM 674 C C . SER A 1 86 ? -16.388 -2.591 7.265 1.00 95.25 86 SER A C 1
ATOM 676 O O . SER A 1 86 ? -15.667 -2.286 8.220 1.00 95.25 86 SER A O 1
ATOM 678 N N . PRO A 1 87 ? -16.816 -1.664 6.386 1.00 96.12 87 PRO A N 1
ATOM 679 C CA . PRO A 1 87 ? -16.315 -0.283 6.372 1.00 96.12 87 PRO A CA 1
ATOM 680 C C . PRO A 1 87 ? -16.499 0.458 7.707 1.00 96.12 87 PRO A C 1
ATOM 682 O O . PRO A 1 87 ? -15.572 1.090 8.212 1.00 96.12 87 PRO A O 1
ATOM 685 N N . ASP A 1 88 ? -17.670 0.315 8.340 1.00 97.06 88 ASP A N 1
ATOM 686 C CA . ASP A 1 88 ? -17.962 0.910 9.655 1.00 97.06 88 ASP A CA 1
ATOM 687 C C . ASP A 1 88 ? -17.065 0.349 10.772 1.00 97.06 88 ASP A C 1
ATOM 689 O O . ASP A 1 88 ? -16.726 1.053 11.725 1.00 97.06 88 ASP A O 1
ATOM 693 N N . PHE A 1 89 ? -16.681 -0.926 10.689 1.00 96.56 89 PHE A N 1
ATOM 694 C CA . PHE A 1 89 ? -15.781 -1.528 11.668 1.00 96.56 89 PHE A CA 1
ATOM 695 C C . PHE A 1 89 ? -14.367 -0.972 11.503 1.00 96.56 89 PHE A C 1
ATOM 697 O O . PHE A 1 89 ? -13.796 -0.468 12.469 1.00 96.56 89 PHE A O 1
ATOM 704 N N . GLU A 1 90 ? -13.827 -1.018 10.283 1.00 96.69 90 GLU A N 1
ATOM 705 C CA . GLU A 1 90 ? -12.467 -0.562 9.998 1.00 96.69 90 GLU A CA 1
ATOM 706 C C . GLU A 1 90 ? -12.300 0.931 10.292 1.00 96.69 90 GLU A C 1
ATOM 708 O O . GLU A 1 90 ? -11.409 1.311 11.056 1.00 96.69 90 GLU A O 1
ATOM 713 N N . SER A 1 91 ? -13.211 1.773 9.789 1.00 96.81 91 SER A N 1
ATOM 714 C CA . SER A 1 91 ? -13.204 3.214 10.071 1.00 96.81 91 SER A CA 1
ATOM 715 C C . SER A 1 91 ? -13.343 3.495 11.569 1.00 96.81 91 SER A C 1
ATOM 717 O O . SER A 1 91 ? -12.654 4.357 12.123 1.00 96.81 91 SER A O 1
ATOM 719 N N . GLY A 1 92 ? -14.192 2.728 12.259 1.00 97.19 9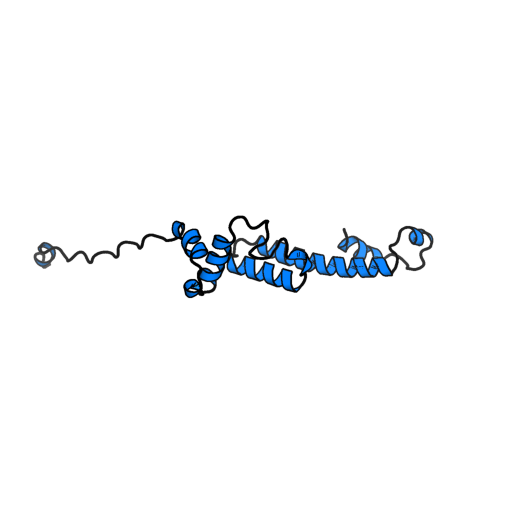2 GLY A N 1
ATOM 720 C CA . GLY A 1 92 ? -14.357 2.819 13.703 1.00 97.19 92 GLY A CA 1
ATOM 721 C C . GLY A 1 92 ? -13.060 2.531 14.463 1.00 97.19 92 GLY A C 1
ATOM 722 O O . GLY A 1 92 ? -12.681 3.313 15.337 1.00 97.19 92 GLY A O 1
ATOM 723 N N . VAL A 1 93 ? -12.365 1.436 14.139 1.00 96.81 93 VAL A N 1
ATOM 724 C CA . VAL A 1 93 ? -11.090 1.069 14.777 1.00 96.81 93 VAL A CA 1
ATOM 725 C C . VAL A 1 93 ? -10.026 2.141 14.516 1.00 96.81 93 VAL A C 1
ATOM 727 O O . VAL A 1 93 ? -9.395 2.599 15.468 1.00 96.81 93 VAL A O 1
ATOM 730 N N . VAL A 1 94 ? -9.881 2.611 13.272 1.00 97.19 94 VAL A N 1
ATOM 731 C CA . VAL A 1 94 ? -8.938 3.687 12.900 1.00 97.19 94 VAL A CA 1
ATOM 732 C C . VAL A 1 94 ? -9.214 4.969 13.699 1.00 97.19 94 VAL A C 1
ATOM 734 O O . VAL A 1 94 ? -8.300 5.587 14.250 1.00 97.19 94 VAL A O 1
ATOM 737 N N . LYS A 1 95 ? -10.485 5.355 13.861 1.00 97.25 95 LYS A N 1
ATOM 738 C CA . LYS A 1 95 ? -10.876 6.509 14.692 1.00 97.25 95 LYS A CA 1
ATOM 739 C C . LYS A 1 95 ? -10.566 6.312 16.172 1.00 97.25 95 LYS A C 1
ATOM 741 O O . LYS A 1 95 ? -10.221 7.274 16.853 1.00 97.25 95 LYS A O 1
ATOM 746 N N . VAL A 1 96 ? -10.710 5.099 16.702 1.00 97.00 96 VAL A N 1
ATOM 747 C CA . VAL A 1 96 ? -10.359 4.813 18.100 1.00 97.00 96 VAL A CA 1
ATOM 748 C C . VAL A 1 96 ? -8.850 4.922 18.305 1.00 97.00 96 VAL A C 1
ATOM 750 O O . VAL A 1 96 ? -8.426 5.618 19.227 1.00 97.00 96 VAL A O 1
ATOM 753 N N . LEU A 1 97 ? -8.057 4.297 17.431 1.00 96.75 97 LEU A N 1
ATOM 754 C CA . LEU A 1 97 ? -6.592 4.313 17.492 1.00 96.75 97 LEU A CA 1
ATOM 755 C C . LEU A 1 97 ? -6.017 5.727 17.314 1.00 96.75 97 LEU A C 1
ATOM 757 O O . LEU A 1 97 ? -5.073 6.091 18.006 1.00 96.75 97 LEU A O 1
ATOM 761 N N . SER A 1 98 ? -6.646 6.567 16.488 1.00 96.75 98 SER A N 1
ATOM 762 C CA . SER A 1 98 ? -6.272 7.982 16.311 1.00 96.75 98 SER A CA 1
ATOM 763 C C . SER A 1 98 ? -6.794 8.921 17.416 1.00 96.75 98 SER A C 1
ATOM 765 O O . SER A 1 98 ? -6.674 10.142 17.312 1.00 96.75 98 SER A O 1
ATOM 767 N N . GLY A 1 99 ? -7.417 8.393 18.479 1.00 96.62 99 GLY A N 1
ATOM 768 C CA . GLY A 1 99 ? -7.945 9.189 19.597 1.00 96.62 99 GLY A CA 1
ATOM 769 C C . GLY A 1 99 ? -9.229 9.970 19.278 1.00 96.62 99 GLY A C 1
ATOM 770 O O . GLY A 1 99 ? -9.701 10.781 20.078 1.00 96.62 99 GLY A O 1
ATOM 771 N N . GLN A 1 100 ? -9.854 9.706 18.134 1.00 96.56 100 GLN A N 1
ATOM 772 C CA . GLN A 1 100 ? -11.030 10.402 17.615 1.00 96.56 100 GLN A CA 1
ATOM 773 C C . GLN A 1 100 ? -12.362 9.757 18.033 1.00 96.56 100 GLN A C 1
ATOM 775 O O . GLN A 1 100 ? -13.374 9.894 17.347 1.00 96.56 100 GLN A O 1
ATOM 780 N N . VAL A 1 101 ? -12.417 9.110 19.200 1.00 94.31 101 VAL A N 1
ATOM 781 C CA . VAL A 1 101 ? -13.593 8.367 19.708 1.00 94.31 101 VAL A CA 1
ATOM 782 C C . VAL A 1 101 ? -14.887 9.206 19.713 1.00 94.31 101 VAL A C 1
ATOM 784 O O . VAL A 1 101 ? -15.990 8.698 19.497 1.00 94.31 101 VAL A O 1
ATOM 787 N N . LYS A 1 102 ? -14.774 10.524 19.919 1.00 95.75 102 LYS A N 1
ATOM 788 C CA . LYS A 1 102 ? -15.916 11.457 19.890 1.00 95.75 102 LYS A CA 1
ATOM 789 C C . LYS A 1 102 ? -16.559 11.572 18.499 1.00 95.75 102 LYS A C 1
ATOM 791 O O . LYS A 1 102 ? -17.756 11.836 18.419 1.00 95.75 102 LYS A O 1
ATOM 796 N N . ARG A 1 103 ? -15.791 11.334 17.429 1.00 96.69 103 ARG A N 1
ATOM 797 C CA . ARG A 1 103 ? -16.215 11.402 16.019 1.00 96.69 103 ARG A CA 1
ATOM 798 C C . ARG A 1 103 ? -16.835 10.101 15.503 1.00 96.69 103 ARG A C 1
ATOM 800 O O . ARG A 1 103 ? -17.202 10.047 14.332 1.00 96.69 103 ARG A O 1
ATOM 807 N N . LEU A 1 104 ? -16.950 9.069 16.344 1.00 96.88 104 LEU A N 1
ATOM 808 C CA . LEU A 1 104 ? -17.551 7.809 15.920 1.00 96.88 104 LEU A CA 1
ATOM 809 C C . LEU A 1 104 ? -19.015 8.003 15.503 1.00 96.88 104 LEU A C 1
ATOM 811 O O . LEU A 1 104 ? -19.806 8.619 16.228 1.00 96.88 104 LEU A O 1
ATOM 815 N N . SER A 1 105 ? -19.381 7.440 14.357 1.00 97.31 105 SER A N 1
ATOM 816 C CA . SER A 1 105 ? -20.758 7.371 13.878 1.00 97.31 105 SER A CA 1
ATOM 817 C C . SER A 1 105 ? -21.575 6.371 14.712 1.00 97.31 105 SER A C 1
ATOM 819 O O . SER A 1 105 ? -21.051 5.630 15.550 1.00 97.31 105 SER A O 1
ATOM 821 N N . ARG A 1 106 ? -22.900 6.341 14.521 1.00 97.56 106 ARG A N 1
ATOM 822 C CA . ARG A 1 106 ? -23.743 5.311 15.154 1.00 97.56 106 ARG A CA 1
ATOM 823 C C . ARG A 1 106 ? -23.398 3.908 14.635 1.00 97.56 106 ARG A C 1
ATOM 825 O O . ARG A 1 106 ? -23.364 2.986 15.448 1.00 97.56 106 ARG A O 1
ATOM 832 N N . GLY A 1 107 ? -23.138 3.776 13.331 1.00 97.12 107 GLY A N 1
ATOM 833 C CA . GLY A 1 107 ? -22.744 2.520 12.682 1.00 97.12 107 GLY A CA 1
ATOM 834 C C . G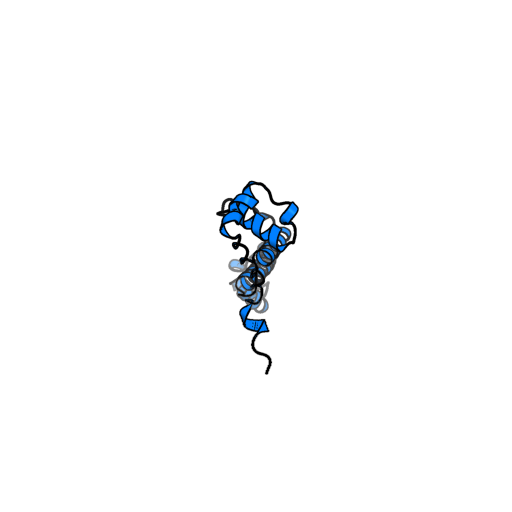LY A 1 107 ? -21.429 1.994 13.245 1.00 97.12 107 GLY A C 1
ATOM 835 O O . GLY A 1 107 ? -21.399 0.907 13.815 1.00 97.12 107 GLY A O 1
ATOM 836 N N . GLU A 1 108 ? -20.397 2.839 13.264 1.00 97.50 108 GLU A N 1
ATOM 837 C CA . GLU A 1 108 ? -19.079 2.521 13.830 1.00 97.50 108 GLU A CA 1
ATOM 838 C C . GLU A 1 108 ? -19.180 2.097 15.301 1.00 97.50 108 GLU A C 1
ATOM 840 O O . GLU A 1 108 ? -18.663 1.056 15.702 1.00 97.50 108 GLU A O 1
ATOM 845 N N . ARG A 1 109 ? -19.920 2.846 16.133 1.00 96.56 109 ARG A N 1
ATOM 846 C CA . ARG A 1 109 ? -20.123 2.465 17.544 1.00 96.56 109 ARG A CA 1
ATOM 847 C C . ARG A 1 109 ? -20.799 1.108 17.693 1.00 96.56 109 ARG A C 1
ATOM 849 O O . ARG A 1 109 ? -20.494 0.402 18.653 1.00 96.56 109 ARG A O 1
ATOM 856 N N . SER A 1 110 ? -21.741 0.787 16.809 1.00 96.44 110 SER A N 1
ATOM 857 C CA . SER A 1 110 ? -22.436 -0.498 16.803 1.00 96.44 110 SER A CA 1
ATOM 858 C C . SER A 1 110 ? -21.502 -1.627 16.371 1.00 96.44 110 SER A C 1
ATOM 860 O O . SER A 1 110 ? -21.471 -2.660 17.031 1.00 96.44 110 SER A O 1
ATOM 862 N N . ALA A 1 111 ? -20.697 -1.412 15.329 1.00 96.62 111 ALA A N 1
ATOM 863 C CA . ALA A 1 111 ? -19.724 -2.379 14.827 1.00 96.62 111 ALA A CA 1
ATOM 864 C C . ALA A 1 111 ? -18.632 -2.710 15.860 1.00 96.62 111 ALA A C 1
ATOM 866 O O . ALA A 1 111 ? -18.182 -3.848 15.946 1.00 96.62 111 ALA A O 1
ATOM 867 N N . LEU A 1 112 ? -18.247 -1.738 16.694 1.00 96.00 112 LEU A N 1
ATOM 868 C CA . LEU A 1 112 ? -17.236 -1.915 17.742 1.00 96.00 112 LEU A CA 1
ATOM 869 C C . LEU A 1 112 ? -17.783 -2.458 19.072 1.00 96.00 112 LEU A C 1
ATOM 871 O O . LEU A 1 112 ? -16.995 -2.735 19.977 1.00 96.00 112 LEU A O 1
ATOM 875 N N . GLN A 1 113 ? -19.105 -2.599 19.238 1.00 93.81 113 GLN A N 1
ATOM 876 C CA . GLN A 1 113 ? -19.702 -3.123 20.479 1.00 93.81 113 GLN A CA 1
ATOM 877 C C . GLN A 1 113 ? -19.068 -4.440 20.961 1.00 93.81 113 GLN A C 1
ATOM 879 O O . GLN A 1 113 ? -18.740 -4.503 22.147 1.00 93.81 113 GLN A O 1
ATOM 884 N N . PRO A 1 114 ? -18.829 -5.450 20.097 1.00 92.44 114 PRO A N 1
ATOM 885 C CA . PRO A 1 114 ? -18.272 -6.733 20.530 1.00 92.44 114 PRO A CA 1
ATOM 886 C C . PRO A 1 114 ? -16.868 -6.637 21.144 1.00 92.44 114 PRO A C 1
ATOM 888 O O . PRO A 1 114 ? -16.486 -7.502 21.925 1.00 92.44 114 PRO A O 1
ATOM 891 N N . LEU A 1 115 ? -16.102 -5.590 20.814 1.00 89.81 115 LEU A N 1
ATOM 892 C CA . LEU A 1 115 ? -14.734 -5.390 21.303 1.00 89.81 115 LEU A CA 1
ATOM 893 C C . LEU A 1 115 ? -14.670 -4.695 22.669 1.00 89.81 115 LEU A C 1
ATOM 895 O O . LEU A 1 115 ? -13.595 -4.581 23.260 1.00 89.81 115 LEU A O 1
ATOM 899 N N . LYS A 1 116 ? -15.798 -4.202 23.190 1.00 86.81 116 LYS A N 1
ATOM 900 C CA . LYS A 1 116 ? -15.823 -3.567 24.508 1.00 86.81 116 LYS A CA 1
ATOM 901 C C . LYS A 1 116 ? -15.604 -4.626 25.578 1.00 86.81 116 LYS A C 1
ATOM 903 O O . LYS A 1 116 ? -16.488 -5.431 25.860 1.00 86.81 116 LYS A O 1
ATOM 908 N N . MET A 1 117 ? -14.444 -4.589 26.226 1.00 77.38 117 MET A N 1
ATOM 909 C CA . MET A 1 117 ? -14.244 -5.370 27.439 1.00 77.38 117 MET A CA 1
ATOM 910 C C . MET A 1 117 ? -15.227 -4.898 28.512 1.00 77.38 117 MET A C 1
ATOM 912 O O . MET A 1 117 ? -15.352 -3.698 28.771 1.00 77.38 117 MET A O 1
ATOM 916 N N . ALA A 1 118 ? -15.899 -5.846 29.170 1.00 64.38 118 ALA A N 1
ATOM 917 C CA . ALA A 1 118 ? -16.563 -5.555 30.429 1.00 64.38 118 ALA A CA 1
ATOM 918 C C . ALA A 1 118 ? -15.508 -5.000 31.394 1.00 64.38 118 ALA A C 1
ATOM 920 O O . ALA A 1 118 ? -14.441 -5.598 31.563 1.00 64.38 118 ALA A O 1
ATOM 921 N N . ALA A 1 119 ? -15.783 -3.842 31.997 1.00 60.03 119 ALA A N 1
ATOM 922 C CA . ALA A 1 119 ? -14.916 -3.296 33.028 1.00 60.03 119 ALA A CA 1
ATOM 923 C C . ALA A 1 119 ? -14.668 -4.391 34.075 1.00 60.03 119 ALA A C 1
ATOM 925 O O . ALA A 1 119 ? -15.628 -4.973 34.588 1.00 60.03 119 ALA A O 1
ATOM 926 N N . LYS A 1 120 ? -13.394 -4.691 34.380 1.00 54.94 120 LYS A N 1
ATOM 927 C CA . LYS A 1 120 ? -13.069 -5.522 35.547 1.00 54.94 120 LYS A CA 1
ATOM 928 C C . LYS A 1 120 ? -13.847 -4.922 36.720 1.00 54.94 120 LYS A C 1
ATOM 930 O O . LYS A 1 120 ? -13.706 -3.712 36.926 1.00 54.94 120 LYS A O 1
ATOM 935 N N . PRO A 1 121 ? -14.666 -5.693 37.460 1.00 45.97 121 PRO A N 1
ATOM 936 C CA . PRO A 1 121 ? -15.294 -5.156 38.651 1.00 45.97 121 PRO A CA 1
ATOM 937 C C . PRO A 1 121 ? -14.150 -4.656 39.527 1.00 45.97 121 PRO A C 1
ATOM 939 O O . PRO A 1 121 ? -13.271 -5.430 39.914 1.00 45.97 121 PRO A O 1
ATOM 942 N N 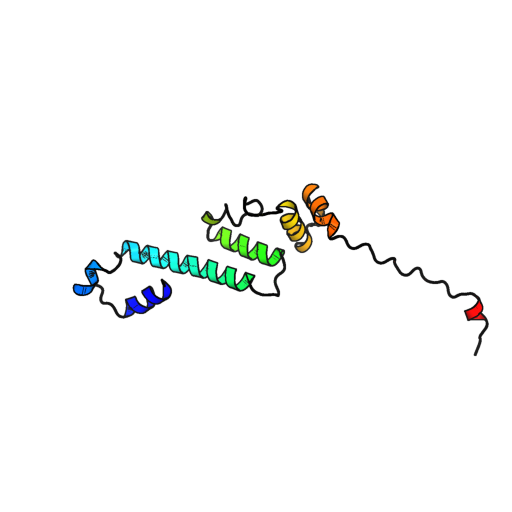. SER A 1 122 ? -14.104 -3.338 39.738 1.00 49.03 122 SER A N 1
ATOM 943 C CA . SER A 1 122 ? -13.177 -2.713 40.671 1.00 49.03 122 SER A CA 1
ATOM 944 C C . SER A 1 122 ? -13.252 -3.529 41.947 1.00 49.03 122 SER A C 1
ATOM 946 O O . SER A 1 122 ? -14.365 -3.732 42.441 1.00 49.03 122 SER A O 1
ATOM 948 N N . ALA A 1 123 ? -12.117 -4.046 42.421 1.00 49.53 123 ALA A N 1
ATOM 949 C CA . ALA A 1 123 ? -12.061 -4.772 43.675 1.00 49.53 123 ALA A CA 1
ATOM 950 C C . ALA A 1 123 ? -12.755 -3.902 44.724 1.00 49.53 123 ALA A C 1
ATOM 952 O O . ALA A 1 123 ? -12.215 -2.879 45.146 1.00 49.53 123 ALA A O 1
ATOM 953 N N . GLN A 1 124 ? -13.995 -4.263 45.073 1.00 50.97 124 GLN A N 1
ATOM 954 C CA . GLN A 1 124 ? -14.678 -3.677 46.206 1.00 50.97 124 GLN A CA 1
ATOM 955 C C . GLN A 1 124 ? -13.709 -3.873 47.349 1.00 50.97 124 GLN A C 1
ATOM 957 O O . GLN A 1 124 ? -13.294 -5.002 47.620 1.00 50.97 124 GLN A O 1
ATOM 962 N N . HIS A 1 125 ? -13.288 -2.754 47.925 1.00 47.78 125 HIS A N 1
ATOM 963 C CA . HIS A 1 125 ? -12.461 -2.705 49.107 1.00 47.78 125 HIS A CA 1
ATOM 964 C C . HIS A 1 125 ? -13.126 -3.645 50.115 1.00 47.78 125 HIS A C 1
ATOM 966 O O . HIS A 1 125 ? -14.147 -3.299 50.707 1.00 47.78 125 HIS A O 1
ATOM 972 N N . ARG A 1 126 ? -12.631 -4.887 50.227 1.00 48.91 126 ARG A N 1
ATOM 973 C CA . ARG A 1 126 ? -13.107 -5.831 51.231 1.00 48.91 126 ARG A CA 1
ATOM 974 C C . ARG A 1 126 ? -12.703 -5.183 52.537 1.00 48.91 126 ARG A C 1
ATOM 976 O O . ARG A 1 126 ? -11.534 -5.213 52.917 1.00 48.91 126 ARG A O 1
ATOM 983 N N . SER A 1 127 ? -13.656 -4.505 53.163 1.00 62.44 127 SER A N 1
ATOM 984 C CA . SER A 1 127 ? -13.541 -3.991 54.516 1.00 62.44 127 SER A CA 1
ATOM 985 C C . SER A 1 127 ? -12.937 -5.109 55.353 1.00 62.44 127 SER A C 1
ATOM 987 O O . SER A 1 12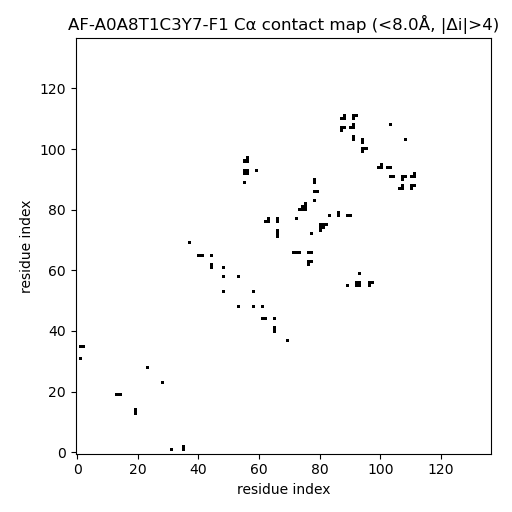7 ? -13.454 -6.231 55.326 1.00 62.44 127 SER A O 1
ATOM 989 N N . ARG A 1 128 ? -11.809 -4.836 56.026 1.00 53.84 128 ARG A N 1
ATOM 990 C CA . ARG A 1 128 ? -11.166 -5.824 56.901 1.00 53.84 128 ARG A CA 1
ATOM 991 C C . ARG A 1 128 ? -12.252 -6.393 57.819 1.00 53.84 128 ARG A C 1
ATOM 993 O O . ARG A 1 128 ? -12.935 -5.612 58.487 1.00 53.84 128 ARG A O 1
ATOM 1000 N N . PRO A 1 129 ? -12.473 -7.714 57.829 1.00 58.12 129 PRO A N 1
ATOM 1001 C CA . PRO A 1 129 ? -13.487 -8.288 58.692 1.00 58.12 129 PRO A CA 1
ATOM 1002 C C . PRO A 1 129 ? -13.109 -8.012 60.153 1.00 58.12 129 PRO A C 1
ATOM 1004 O O . PRO A 1 129 ? -11.933 -8.051 60.514 1.00 58.12 129 PRO A O 1
ATOM 1007 N N . ARG A 1 130 ? -14.111 -7.716 60.992 1.00 52.16 130 ARG A N 1
ATOM 1008 C CA . ARG A 1 130 ? -13.947 -7.270 62.394 1.00 52.16 130 ARG A CA 1
ATOM 1009 C C . ARG A 1 130 ? -13.062 -8.174 63.262 1.00 52.16 130 ARG A C 1
ATOM 1011 O O . ARG A 1 130 ? -12.542 -7.700 64.264 1.00 52.16 130 ARG A O 1
ATOM 1018 N N . TRP A 1 131 ? -12.858 -9.437 62.888 1.00 55.06 131 TRP A N 1
ATOM 1019 C CA . TRP A 1 131 ? -11.969 -10.348 63.613 1.00 55.06 131 TRP A CA 1
ATOM 1020 C C . TRP A 1 131 ? -10.479 -9.986 63.471 1.00 55.06 131 TRP A C 1
ATOM 1022 O O . TRP A 1 131 ? -9.695 -10.306 64.356 1.00 55.06 131 TRP A O 1
ATOM 1032 N N . ALA A 1 132 ? -10.086 -9.247 62.426 1.00 57.88 132 ALA A N 1
ATOM 1033 C CA . ALA A 1 132 ? -8.697 -8.843 62.184 1.00 57.88 132 ALA A CA 1
ATOM 1034 C C . ALA A 1 132 ? -8.200 -7.694 63.091 1.00 57.88 132 ALA A C 1
ATOM 1036 O O . ALA A 1 132 ? -7.071 -7.237 62.922 1.00 57.88 132 ALA A O 1
ATOM 1037 N N . LEU A 1 133 ? -9.039 -7.205 64.012 1.00 56.53 133 LEU A N 1
ATOM 1038 C CA . LEU A 1 133 ? -8.680 -6.237 65.059 1.00 56.53 133 LEU A CA 1
ATOM 1039 C C . LEU A 1 133 ? -8.479 -6.900 66.435 1.00 56.53 133 LEU A C 1
ATOM 1041 O O . LEU A 1 133 ? -8.132 -6.209 67.385 1.00 56.53 133 LEU A O 1
ATOM 1045 N N . LEU A 1 134 ? -8.710 -8.214 66.555 1.00 54.97 134 LEU A N 1
ATOM 1046 C CA . LEU A 1 134 ? -8.649 -8.937 67.833 1.00 54.97 134 LEU A CA 1
ATOM 1047 C C . LEU A 1 134 ? -7.368 -9.756 68.034 1.00 54.97 134 LEU A C 1
ATOM 1049 O O . LEU A 1 134 ? -7.173 -10.313 69.109 1.00 54.97 134 LEU A O 1
ATOM 1053 N N . THR A 1 135 ? -6.473 -9.807 67.052 1.00 53.94 135 THR A N 1
ATOM 1054 C CA . THR A 1 135 ? -5.151 -10.424 67.211 1.00 53.94 135 THR A CA 1
ATOM 1055 C C . THR A 1 135 ? -4.093 -9.332 67.213 1.00 53.94 135 THR A C 1
ATOM 1057 O O . THR A 1 135 ? -3.504 -9.016 66.182 1.00 53.94 135 THR A O 1
ATOM 1060 N N . GLY A 1 136 ? -3.913 -8.714 68.379 1.00 54.19 136 GLY A N 1
ATOM 1061 C CA . GLY A 1 136 ? -2.685 -8.009 68.711 1.00 54.19 136 GLY A CA 1
ATOM 1062 C C . GLY A 1 136 ? -1.629 -9.031 69.117 1.00 54.19 136 GLY A C 1
ATOM 1063 O O . GLY A 1 136 ? -1.694 -9.559 70.224 1.00 54.19 136 GLY A O 1
ATOM 1064 N N . PHE A 1 137 ? -0.711 -9.307 68.197 1.00 45.62 137 PHE A N 1
ATOM 1065 C CA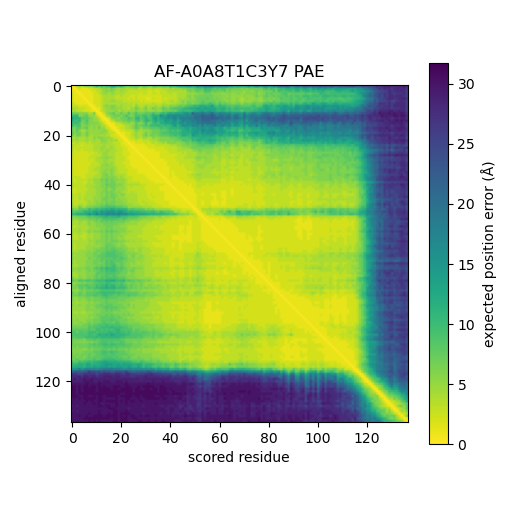 . PHE A 1 137 ? 0.672 -9.704 68.446 1.00 45.62 137 PHE A CA 1
ATOM 1066 C C . PHE A 1 137 ? 1.525 -9.071 67.349 1.00 45.62 137 PHE A C 1
ATOM 1068 O O . PHE A 1 137 ? 1.060 -9.074 66.184 1.00 45.62 137 PHE A O 1
#

pLDDT: mean 86.38, std 14.7, range [45.62, 97.56]